Protein AF-A0A6J3CAN2-F1 (afdb_monomer)

Solvent-accessible surface area (backbone atoms only — not comparable to full-atom values): 9200 Å² total; per-residue (Å²): 131,94,82,47,63,50,66,47,90,75,82,82,64,70,86,85,55,86,49,63,28,90,74,76,44,74,50,53,70,67,59,44,21,50,67,68,64,57,82,86,80,93,73,52,90,89,41,40,93,74,70,46,60,52,54,53,50,34,62,76,69,54,46,72,33,76,52,76,46,48,71,41,82,89,69,26,85,64,36,77,60,48,54,50,60,72,65,49,64,57,49,57,84,61,70,89,50,70,49,79,60,108,51,56,37,35,40,38,50,26,70,54,81,77,71,82,64,73,40,56,68,87,52,73,87,38,66,57,48,48,51,48,52,53,44,48,74,72,46,52,79,82,72,85,125

Structure (mmCIF, N/CA/C/O backbone):
data_AF-A0A6J3CAN2-F1
#
_entry.id   AF-A0A6J3CAN2-F1
#
loop_
_atom_site.group_PDB
_atom_site.id
_atom_site.type_symbol
_atom_site.label_atom_id
_atom_site.label_alt_id
_atom_site.label_comp_id
_atom_site.label_asym_id
_atom_site.label_entity_id
_atom_site.label_seq_id
_atom_site.pdbx_PDB_ins_code
_atom_site.Cartn_x
_atom_site.Cartn_y
_atom_site.Cartn_z
_atom_site.occupancy
_atom_site.B_iso_or_equiv
_atom_site.auth_seq_id
_atom_site.auth_comp_id
_atom_site.auth_asym_id
_atom_site.auth_atom_id
_atom_site.pdbx_PDB_model_num
ATOM 1 N N . MET A 1 1 ? -1.347 16.694 -4.329 1.00 75.38 1 MET A N 1
ATOM 2 C CA . MET A 1 1 ? -2.074 15.708 -5.162 1.00 75.38 1 MET A CA 1
ATOM 3 C C . MET A 1 1 ? -1.225 14.446 -5.198 1.00 75.38 1 MET A C 1
ATOM 5 O O . MET A 1 1 ? -0.009 14.595 -5.221 1.00 75.38 1 MET A O 1
ATOM 9 N N . VAL A 1 2 ? -1.821 13.253 -5.108 1.00 89.69 2 VAL A N 1
ATOM 10 C CA . VAL A 1 2 ? -1.057 11.989 -5.102 1.00 89.69 2 VAL A CA 1
ATOM 11 C C . VAL A 1 2 ? -0.418 11.764 -6.468 1.00 89.69 2 VAL A C 1
ATOM 13 O O . VAL A 1 2 ? -1.033 12.066 -7.489 1.00 89.69 2 VAL A O 1
ATOM 16 N N . LYS A 1 3 ? 0.818 11.264 -6.471 1.00 94.44 3 LYS A N 1
ATOM 17 C CA . LYS A 1 3 ? 1.571 10.893 -7.668 1.00 94.44 3 LYS A CA 1
ATOM 18 C C . LYS A 1 3 ? 1.956 9.421 -7.572 1.00 94.44 3 LYS A C 1
ATOM 20 O O . LYS A 1 3 ? 2.333 8.970 -6.497 1.00 94.44 3 LYS A O 1
ATOM 25 N N . ALA A 1 4 ? 1.875 8.720 -8.694 1.00 96.88 4 ALA A N 1
ATOM 26 C CA . ALA A 1 4 ? 2.382 7.368 -8.870 1.00 96.88 4 ALA A CA 1
ATOM 27 C C . ALA A 1 4 ? 3.087 7.290 -10.230 1.00 96.88 4 ALA A C 1
ATOM 29 O O . ALA A 1 4 ? 2.708 7.997 -11.171 1.00 96.88 4 ALA A O 1
ATOM 30 N N . TRP A 1 5 ? 4.128 6.471 -10.329 1.00 97.81 5 TRP A N 1
ATOM 31 C CA . TRP A 1 5 ? 4.954 6.340 -11.527 1.00 97.81 5 TRP A CA 1
ATOM 32 C C . TRP A 1 5 ? 5.539 4.934 -11.635 1.00 97.81 5 TRP A C 1
ATOM 34 O O . TRP A 1 5 ? 5.577 4.188 -10.657 1.00 97.81 5 TRP A O 1
ATOM 44 N N . TYR A 1 6 ? 5.976 4.573 -12.837 1.00 97.50 6 TYR A N 1
ATOM 45 C CA . TYR A 1 6 ? 6.751 3.361 -13.063 1.00 97.50 6 TYR A CA 1
ATOM 46 C C . TYR A 1 6 ? 8.205 3.578 -12.648 1.00 97.50 6 TYR A C 1
ATOM 48 O O . TYR A 1 6 ? 8.793 4.619 -12.959 1.00 97.50 6 TYR A O 1
ATOM 56 N N . MET A 1 7 ? 8.766 2.580 -11.964 1.00 97.31 7 MET A N 1
ATOM 57 C CA . MET A 1 7 ? 10.145 2.616 -11.489 1.00 97.31 7 MET A CA 1
ATOM 58 C C . MET A 1 7 ? 11.135 2.204 -12.588 1.00 97.31 7 MET A C 1
ATOM 60 O O . MET A 1 7 ? 10.767 1.488 -13.531 1.00 97.31 7 MET A O 1
ATOM 64 N N . ASP A 1 8 ? 12.365 2.705 -12.494 1.00 96.44 8 ASP A N 1
ATOM 65 C CA . ASP A 1 8 ? 13.514 2.178 -13.234 1.00 96.44 8 ASP A CA 1
ATOM 66 C C . ASP A 1 8 ? 13.908 0.766 -12.753 1.00 96.44 8 ASP A C 1
ATOM 68 O O . ASP A 1 8 ? 13.339 0.233 -11.801 1.00 96.44 8 ASP A O 1
ATOM 72 N N . ASP A 1 9 ? 14.853 0.141 -13.458 1.00 94.44 9 ASP A N 1
ATOM 73 C CA . ASP A 1 9 ? 15.361 -1.195 -13.124 1.00 94.44 9 ASP A CA 1
ATOM 74 C C . ASP A 1 9 ? 16.626 -1.131 -12.231 1.00 94.44 9 ASP A C 1
ATOM 76 O O . ASP A 1 9 ? 17.356 -2.119 -12.116 1.00 94.44 9 ASP A O 1
ATOM 80 N N . ASP A 1 10 ? 16.939 0.025 -11.623 1.00 93.44 10 ASP A N 1
ATOM 81 C CA . ASP A 1 10 ? 18.122 0.180 -10.770 1.00 93.44 10 ASP A CA 1
ATOM 82 C C . ASP A 1 10 ? 17.874 -0.398 -9.373 1.00 93.44 10 ASP A C 1
ATOM 84 O O . ASP A 1 10 ? 17.194 0.185 -8.531 1.00 93.44 10 ASP A O 1
ATOM 88 N N . SER A 1 11 ? 18.486 -1.550 -9.110 1.00 88.31 11 SER A N 1
ATOM 89 C CA . SER A 1 11 ? 18.446 -2.212 -7.807 1.00 88.31 11 SER A CA 1
ATOM 90 C C . SER A 1 11 ? 19.678 -1.945 -6.933 1.00 88.31 11 SER A C 1
ATOM 92 O O . SER A 1 11 ? 19.807 -2.559 -5.873 1.00 88.31 11 SER A O 1
ATOM 94 N N . ALA A 1 12 ? 20.639 -1.141 -7.396 1.00 92.31 12 ALA A N 1
ATOM 95 C CA . ALA A 1 12 ? 21.913 -0.911 -6.714 1.00 92.31 12 ALA A CA 1
ATOM 96 C C . ALA A 1 12 ? 21.932 0.391 -5.903 1.00 92.31 12 ALA A C 1
ATOM 98 O O . ALA A 1 12 ? 22.679 0.489 -4.925 1.00 92.31 12 ALA A O 1
ATOM 99 N N . SER A 1 13 ? 21.147 1.390 -6.307 1.00 93.31 13 SER A N 1
ATOM 100 C CA . SER A 1 13 ? 21.017 2.645 -5.568 1.00 93.31 13 SER A CA 1
ATOM 101 C C . SER A 1 13 ? 20.106 2.521 -4.338 1.00 93.31 13 SER A C 1
ATOM 103 O O . SER A 1 13 ? 19.522 1.473 -4.056 1.00 93.31 13 SER A O 1
ATOM 105 N N . ASP A 1 14 ? 20.060 3.583 -3.526 1.00 93.62 14 ASP A N 1
ATOM 106 C CA . ASP A 1 14 ? 19.217 3.611 -2.331 1.00 93.62 14 ASP A CA 1
ATOM 107 C C . ASP A 1 14 ? 17.739 3.537 -2.731 1.00 93.62 14 ASP A C 1
ATOM 109 O O . ASP A 1 14 ? 17.190 4.507 -3.242 1.00 93.62 14 ASP A O 1
ATOM 113 N N . GLN A 1 15 ? 17.095 2.416 -2.402 1.00 92.56 15 GLN A N 1
ATOM 114 C CA . GLN A 1 15 ? 15.671 2.130 -2.627 1.00 92.56 15 GLN A CA 1
ATOM 115 C C . GLN A 1 15 ? 14.685 3.208 -2.133 1.00 92.56 15 GLN A C 1
ATOM 117 O O . GLN A 1 15 ? 13.491 3.132 -2.413 1.00 92.56 15 GLN A O 1
ATOM 122 N N . ARG A 1 16 ? 15.139 4.169 -1.315 1.00 91.62 16 ARG A N 1
ATOM 123 C CA . ARG A 1 16 ? 14.332 5.303 -0.835 1.00 91.62 16 ARG A CA 1
ATOM 124 C C . ARG A 1 16 ? 14.280 6.475 -1.815 1.00 91.62 16 ARG A C 1
ATOM 126 O O . ARG A 1 16 ? 13.534 7.422 -1.564 1.00 91.62 16 ARG A O 1
ATOM 133 N N . LEU A 1 17 ? 15.094 6.457 -2.867 1.00 95.12 17 LEU A N 1
ATOM 134 C CA . LEU A 1 17 ? 15.080 7.466 -3.921 1.00 95.12 17 LEU A CA 1
ATOM 135 C C . LEU A 1 17 ? 13.808 7.339 -4.772 1.00 95.12 17 LEU A C 1
ATOM 137 O O . LEU A 1 17 ? 13.030 6.401 -4.636 1.00 95.12 17 LEU A O 1
ATOM 141 N N . GLU A 1 18 ? 13.558 8.313 -5.645 1.00 95.56 18 GLU A N 1
ATOM 142 C CA . GLU A 1 18 ? 12.325 8.321 -6.444 1.00 95.56 18 GLU A CA 1
ATOM 143 C C . GLU A 1 18 ? 12.292 7.213 -7.511 1.00 95.56 18 GLU A C 1
ATOM 145 O O . GLU A 1 18 ? 11.206 6.773 -7.878 1.00 95.56 18 GLU A O 1
ATOM 150 N N . HIS A 1 19 ? 13.451 6.754 -8.004 1.00 97.06 19 HIS A N 1
ATOM 151 C CA . HIS A 1 19 ? 13.569 5.706 -9.033 1.00 97.06 19 HIS A CA 1
ATOM 152 C C . HIS A 1 19 ? 12.708 5.959 -10.280 1.00 97.06 19 HIS A C 1
ATOM 154 O O . HIS A 1 19 ? 12.004 5.079 -10.771 1.00 97.06 19 HIS A O 1
ATOM 160 N N . HIS A 1 20 ? 12.695 7.191 -10.791 1.00 97.12 20 HIS A N 1
ATOM 161 C CA . HIS A 1 20 ? 11.977 7.501 -12.024 1.00 97.12 20 HIS A CA 1
ATOM 162 C C . HIS A 1 20 ? 12.653 6.857 -13.242 1.00 97.12 20 HIS A C 1
ATOM 164 O O . HIS A 1 20 ? 13.845 7.048 -13.477 1.00 97.12 20 HIS A O 1
ATOM 170 N N . ARG A 1 21 ? 11.852 6.233 -14.116 1.00 97.06 21 ARG A N 1
ATOM 171 C CA . ARG A 1 21 ? 12.275 5.962 -15.500 1.00 97.06 21 ARG A CA 1
ATOM 172 C C . ARG A 1 21 ? 12.737 7.241 -16.198 1.00 97.06 21 ARG A C 1
ATOM 174 O O . ARG A 1 21 ? 12.320 8.348 -15.853 1.00 97.06 21 ARG A O 1
ATOM 181 N N . ASN A 1 22 ? 13.556 7.077 -17.233 1.00 94.81 22 ASN A N 1
ATOM 182 C CA . ASN A 1 22 ? 13.986 8.175 -18.089 1.00 94.81 22 ASN A CA 1
ATOM 183 C C . ASN A 1 22 ? 13.545 7.923 -19.545 1.00 94.81 22 ASN A C 1
ATOM 185 O O . ASN A 1 22 ? 14.144 7.071 -20.208 1.00 94.81 22 ASN A O 1
ATOM 189 N N . PRO A 1 23 ? 12.521 8.636 -20.059 1.00 96.38 23 PRO A N 1
ATOM 190 C CA . PRO A 1 23 ? 11.786 9.740 -19.421 1.00 96.38 23 PRO A CA 1
ATOM 191 C C . PRO A 1 23 ? 10.815 9.283 -18.307 1.00 96.38 23 PRO A C 1
ATOM 193 O O . PRO A 1 23 ? 10.412 8.118 -18.306 1.00 96.38 23 PRO A O 1
ATOM 196 N N . PRO A 1 24 ? 10.396 10.184 -17.388 1.00 97.62 24 PRO A N 1
ATOM 197 C CA . PRO A 1 24 ? 9.439 9.844 -16.335 1.00 97.62 24 PRO A CA 1
ATOM 198 C C . PRO A 1 24 ? 8.102 9.349 -16.888 1.00 97.62 24 PRO A C 1
ATOM 200 O O . PRO A 1 24 ? 7.493 9.992 -17.745 1.00 97.62 24 PRO A O 1
ATOM 203 N N . GLU A 1 25 ? 7.611 8.241 -16.338 1.00 98.00 25 GLU A N 1
ATOM 204 C CA . GLU A 1 25 ? 6.366 7.598 -16.760 1.00 98.00 25 GLU A CA 1
ATOM 205 C C . GLU A 1 25 ? 5.368 7.559 -15.594 1.00 98.00 25 GLU A C 1
ATOM 207 O O . GLU A 1 25 ? 5.462 6.722 -14.696 1.00 98.00 25 GLU A O 1
ATOM 212 N N . TYR A 1 26 ? 4.416 8.495 -15.586 1.00 97.88 26 TYR A N 1
ATOM 213 C CA . TYR A 1 26 ? 3.393 8.606 -14.541 1.00 97.88 26 TYR A CA 1
ATOM 214 C C . TYR A 1 26 ? 2.168 7.736 -14.836 1.00 97.88 26 TYR A C 1
ATOM 216 O O . TYR A 1 26 ? 1.788 7.549 -15.991 1.00 97.88 26 TYR A O 1
ATOM 224 N N . ILE A 1 27 ? 1.490 7.292 -13.777 1.00 97.12 27 ILE A N 1
ATOM 225 C CA . ILE A 1 27 ? 0.189 6.621 -13.856 1.00 97.12 27 ILE A CA 1
ATOM 226 C C . ILE A 1 27 ? -0.851 7.396 -13.040 1.00 97.12 27 ILE A C 1
ATOM 228 O O . ILE A 1 27 ? -0.583 7.847 -11.924 1.00 97.12 27 ILE A O 1
ATOM 232 N N . SER A 1 28 ? -2.046 7.589 -13.607 1.00 96.00 28 SER A N 1
ATOM 233 C CA . SER A 1 28 ? -3.154 8.214 -12.879 1.00 96.00 28 SER A CA 1
ATOM 234 C C . SER A 1 28 ? -3.720 7.248 -11.836 1.00 96.00 28 SER A C 1
ATOM 236 O O . SER A 1 28 ? -3.623 6.032 -11.980 1.00 96.00 28 SER A O 1
ATOM 238 N N . ILE A 1 29 ? -4.363 7.778 -10.795 1.00 95.12 29 ILE A N 1
ATOM 239 C CA . ILE A 1 29 ? -5.035 6.948 -9.781 1.00 95.12 29 ILE A CA 1
ATOM 240 C C . ILE A 1 29 ? -6.135 6.076 -10.405 1.00 95.12 29 ILE A C 1
ATOM 242 O O . ILE A 1 29 ? -6.315 4.931 -10.003 1.00 95.12 29 ILE A O 1
ATOM 246 N N . GLU A 1 30 ? -6.828 6.589 -11.423 1.00 94.06 30 GLU A N 1
ATOM 247 C CA . GLU A 1 30 ? -7.846 5.839 -12.161 1.00 94.06 30 GLU A CA 1
ATOM 248 C C . GLU A 1 30 ? -7.243 4.649 -12.924 1.00 94.06 30 GLU A C 1
ATOM 250 O O . GLU A 1 30 ? -7.748 3.530 -12.834 1.00 94.06 30 GLU A O 1
ATOM 255 N N . GLU A 1 31 ? -6.141 4.862 -13.647 1.00 94.81 31 GLU A N 1
ATOM 256 C CA . GLU A 1 31 ? -5.464 3.786 -14.377 1.00 94.81 31 GLU A CA 1
ATOM 257 C C . GLU A 1 31 ? -4.79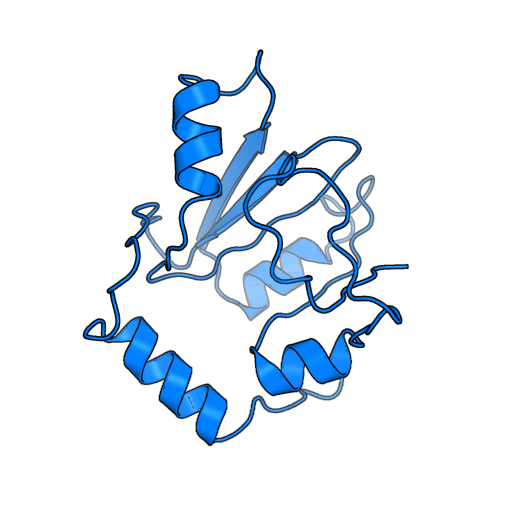4 2.786 -13.431 1.00 94.81 31 GLU A C 1
ATOM 259 O O . GLU A 1 31 ? -4.808 1.583 -13.699 1.00 94.81 31 GLU A O 1
ATOM 264 N N . LEU A 1 32 ? -4.266 3.256 -12.296 1.00 95.31 32 LEU A N 1
ATOM 265 C CA . LEU A 1 32 ? -3.755 2.389 -11.239 1.00 95.31 32 LEU A CA 1
ATOM 266 C C . LEU A 1 32 ? -4.865 1.462 -10.731 1.00 95.31 32 LEU A C 1
ATOM 268 O O . LEU A 1 32 ? -4.679 0.249 -10.744 1.00 95.31 32 LEU A O 1
ATOM 272 N N . TYR A 1 33 ? -6.04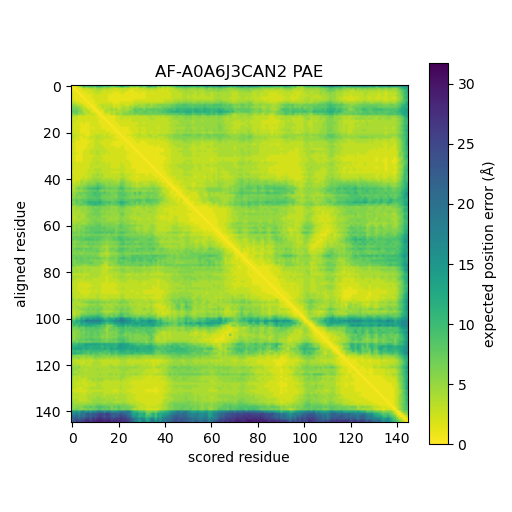0 2.001 -10.392 1.00 95.00 33 TYR A N 1
ATOM 273 C CA . TYR A 1 33 ? -7.192 1.204 -9.968 1.00 95.00 33 TYR A CA 1
ATOM 274 C C . TYR A 1 33 ? -7.599 0.165 -11.020 1.00 95.00 33 TYR A C 1
ATOM 276 O O . TYR A 1 33 ? -7.719 -1.018 -10.705 1.00 95.00 33 TYR A O 1
ATOM 284 N N . LYS A 1 34 ? -7.745 0.565 -12.289 1.00 94.56 34 LYS A N 1
ATOM 285 C CA . LYS A 1 34 ? -8.113 -0.363 -13.374 1.00 94.56 34 LYS A CA 1
ATOM 286 C C . LYS A 1 34 ? -7.113 -1.507 -13.536 1.00 94.56 34 LYS A C 1
ATOM 288 O O . LYS A 1 34 ? -7.514 -2.619 -13.875 1.00 94.56 34 LYS A O 1
ATOM 293 N N . LYS A 1 35 ? -5.820 -1.248 -13.318 1.00 94.50 35 LYS A N 1
ATOM 294 C CA . LYS A 1 35 ? -4.762 -2.257 -13.458 1.00 94.50 35 LYS A CA 1
ATOM 295 C C . LYS A 1 3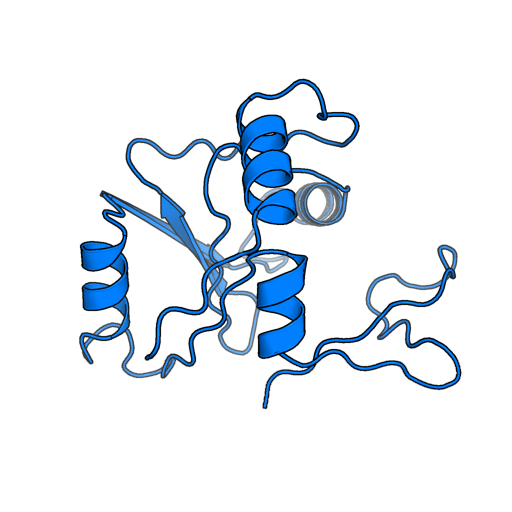5 ? -4.602 -3.130 -12.220 1.00 94.50 35 LYS A C 1
ATOM 297 O O . LYS A 1 35 ? -4.309 -4.313 -12.374 1.00 94.50 35 LYS A O 1
ATOM 302 N N . THR A 1 36 ? -4.742 -2.578 -11.017 1.00 94.94 36 THR A N 1
ATOM 303 C CA . THR A 1 36 ? -4.303 -3.253 -9.784 1.00 94.94 36 THR A CA 1
ATOM 304 C C . THR A 1 36 ? -5.389 -3.431 -8.735 1.00 94.94 36 THR A C 1
ATOM 306 O O . THR A 1 36 ? -5.186 -4.232 -7.829 1.00 94.94 36 THR A O 1
ATOM 309 N N . GLY A 1 37 ? -6.510 -2.718 -8.831 1.00 93.81 37 GLY A N 1
ATOM 310 C CA . GLY A 1 37 ? -7.551 -2.679 -7.804 1.00 93.81 37 GLY A CA 1
ATOM 311 C C . GLY A 1 37 ? -7.204 -1.801 -6.600 1.00 93.81 37 GLY A C 1
ATOM 312 O O . GLY A 1 37 ? -7.961 -1.785 -5.636 1.00 93.81 37 GLY A O 1
ATOM 313 N N . VAL A 1 38 ? -6.080 -1.072 -6.633 1.00 93.56 38 VAL A N 1
ATOM 314 C CA . VAL A 1 38 ? -5.691 -0.149 -5.556 1.00 93.56 38 VAL A CA 1
ATOM 315 C C . VAL A 1 38 ? -6.619 1.060 -5.547 1.00 93.56 38 VAL A C 1
ATOM 317 O O . VAL A 1 38 ? -6.729 1.783 -6.536 1.00 93.56 38 VAL A O 1
ATOM 320 N N . GLU A 1 39 ? -7.257 1.295 -4.405 1.00 90.81 39 GLU A N 1
ATOM 321 C CA . GLU A 1 39 ? -8.143 2.433 -4.180 1.00 90.81 39 GLU A CA 1
ATOM 322 C C . GLU A 1 39 ? -7.437 3.546 -3.400 1.00 90.81 39 GLU A C 1
ATOM 324 O O . GLU A 1 39 ? -6.593 3.299 -2.539 1.00 90.81 39 GLU A O 1
ATOM 329 N N . TYR A 1 40 ? -7.810 4.792 -3.689 1.00 90.56 40 TYR A N 1
ATOM 330 C CA . TYR A 1 40 ? -7.313 5.971 -2.989 1.00 90.56 40 TYR A CA 1
ATOM 331 C C . TYR A 1 40 ? -8.477 6.791 -2.445 1.00 90.56 40 TYR A C 1
ATOM 333 O O . TYR A 1 40 ? -9.403 7.143 -3.175 1.00 90.56 40 TYR A O 1
ATOM 341 N N . PHE A 1 41 ? -8.369 7.169 -1.174 1.00 87.12 41 PHE A N 1
ATOM 342 C CA . PHE A 1 41 ? -9.318 8.042 -0.503 1.00 87.12 41 PHE A CA 1
ATOM 343 C C . PHE A 1 41 ? -8.585 9.250 0.062 1.00 87.12 41 PHE A C 1
ATOM 345 O O . PHE A 1 41 ? -7.573 9.123 0.756 1.00 87.12 41 PHE A O 1
ATOM 352 N N . LYS A 1 42 ? -9.112 10.444 -0.209 1.00 86.50 42 LYS A N 1
ATOM 353 C CA . LYS A 1 42 ? -8.629 11.662 0.432 1.00 86.50 42 LYS A CA 1
ATOM 354 C C . LYS A 1 42 ? -9.341 11.826 1.771 1.00 86.50 42 LYS A C 1
ATOM 356 O O . LYS A 1 42 ? -10.527 12.134 1.800 1.00 86.50 42 LYS A O 1
ATOM 361 N N . LEU A 1 43 ? -8.600 11.651 2.860 1.00 85.25 43 LEU A N 1
ATOM 362 C CA . LEU A 1 43 ? -9.070 11.917 4.219 1.00 85.25 43 LEU A CA 1
ATOM 363 C C . LEU A 1 43 ? -8.494 13.235 4.735 1.00 85.25 43 LEU A C 1
ATOM 365 O O . LEU A 1 43 ? -7.375 13.616 4.379 1.00 85.25 43 LEU A O 1
ATOM 369 N N . ASN A 1 44 ? -9.251 13.923 5.587 1.00 85.44 44 ASN A N 1
ATOM 370 C CA . ASN A 1 44 ? -8.734 15.047 6.354 1.00 85.44 44 ASN A CA 1
ATOM 371 C C . ASN A 1 44 ? -8.098 14.515 7.642 1.00 85.44 44 ASN A C 1
ATOM 373 O O . ASN A 1 44 ? -8.789 14.012 8.518 1.00 85.44 44 ASN A O 1
ATOM 377 N N . VAL A 1 45 ? -6.778 14.628 7.763 1.00 81.94 45 VAL A N 1
ATOM 378 C CA . VAL A 1 45 ? -6.016 14.072 8.892 1.00 81.94 45 VAL A CA 1
ATOM 379 C C . VAL A 1 45 ? -6.390 14.672 10.250 1.00 81.94 45 VAL A C 1
ATOM 381 O O . VAL A 1 45 ? -6.193 14.003 11.262 1.00 81.94 45 VAL A O 1
ATOM 384 N N . ASP A 1 46 ? -6.971 15.871 10.267 1.00 83.81 46 ASP A N 1
ATOM 385 C CA . ASP A 1 46 ? -7.384 16.556 11.493 1.00 83.81 46 ASP A CA 1
ATOM 386 C C . ASP A 1 46 ? -8.800 16.161 11.929 1.00 83.81 46 ASP A C 1
ATOM 388 O O . ASP A 1 46 ? -9.126 16.227 13.113 1.00 83.81 46 ASP A O 1
ATOM 392 N N . THR A 1 47 ? -9.648 15.737 10.984 1.00 88.00 47 THR A N 1
ATOM 393 C CA . THR A 1 47 ? -11.079 15.501 11.236 1.00 88.00 47 THR A CA 1
ATOM 394 C C . THR A 1 47 ? -11.555 14.091 10.932 1.00 88.00 47 THR A C 1
ATOM 396 O O . THR A 1 47 ? -12.675 13.777 11.301 1.00 88.00 47 THR A O 1
ATOM 399 N N . TYR A 1 48 ? -10.748 13.206 10.338 1.00 85.31 48 TYR A N 1
ATOM 400 C CA . TYR A 1 48 ? -11.211 11.877 9.896 1.00 85.31 48 TYR A CA 1
ATOM 401 C C . TYR A 1 48 ? -11.788 11.007 11.028 1.00 85.31 48 TYR A C 1
ATOM 403 O O . TYR A 1 48 ? -12.522 10.055 10.771 1.00 85.31 48 TYR A O 1
ATOM 411 N N . ALA A 1 49 ? -11.427 11.307 12.280 1.00 82.25 49 ALA A N 1
ATOM 412 C CA . ALA A 1 49 ? -11.956 10.639 13.465 1.00 82.25 49 ALA A CA 1
ATOM 413 C C . ALA A 1 49 ? -13.381 11.095 13.834 1.00 82.25 49 ALA A C 1
ATOM 415 O O . ALA A 1 49 ? -14.076 10.386 14.556 1.00 82.25 49 ALA A O 1
ATOM 416 N N . THR A 1 50 ? -13.815 12.268 13.371 1.00 88.00 50 THR A N 1
ATOM 417 C CA . THR A 1 50 ? -15.080 12.910 13.766 1.00 88.00 50 THR A CA 1
ATOM 418 C C . THR A 1 50 ? -15.970 13.303 12.588 1.00 88.00 50 THR A C 1
ATOM 420 O O . THR A 1 50 ? -17.174 13.443 12.771 1.00 88.00 50 THR A O 1
ATOM 423 N N . ASP A 1 51 ? -15.424 13.442 11.379 1.00 88.62 51 ASP A N 1
ATOM 424 C CA . ASP A 1 51 ? -16.165 13.833 10.173 1.00 88.62 51 ASP A CA 1
ATOM 425 C C . ASP A 1 51 ? -16.998 12.698 9.557 1.00 88.62 51 ASP A C 1
ATOM 427 O O . ASP A 1 51 ? -17.763 12.926 8.622 1.00 88.62 51 ASP A O 1
ATOM 431 N N . GLY A 1 52 ? -16.870 11.479 10.088 1.00 88.62 52 GLY A N 1
ATOM 432 C CA . GLY A 1 52 ? -17.654 10.314 9.685 1.00 88.62 52 GLY A CA 1
ATOM 433 C C . GLY A 1 52 ? -17.228 9.676 8.360 1.00 88.62 52 GLY A C 1
ATOM 434 O O . GLY A 1 52 ? -17.739 8.608 8.028 1.00 88.62 52 GLY A O 1
ATOM 435 N N . VAL A 1 53 ? -16.269 10.248 7.621 1.00 87.38 53 VAL A N 1
ATOM 436 C CA . VAL A 1 53 ? -15.852 9.727 6.307 1.00 87.38 53 VAL A CA 1
ATOM 437 C C . VAL A 1 53 ? -15.187 8.361 6.452 1.00 87.38 53 VAL A C 1
ATOM 439 O O . VAL A 1 53 ? -15.551 7.411 5.756 1.00 87.38 53 VAL A O 1
ATOM 442 N N . LEU A 1 54 ? -14.238 8.238 7.387 1.00 87.19 54 LEU A N 1
ATOM 443 C CA . LEU A 1 54 ? -13.580 6.959 7.653 1.00 87.19 54 LEU A CA 1
ATOM 444 C C . LEU A 1 54 ? -14.571 5.933 8.219 1.00 87.19 54 LEU A C 1
ATOM 446 O O . LEU A 1 54 ? -14.526 4.767 7.837 1.00 87.19 54 LEU A O 1
ATOM 450 N N . GLN A 1 55 ? -15.481 6.364 9.095 1.00 88.88 55 GLN A N 1
ATOM 451 C CA . GLN A 1 55 ? -16.477 5.481 9.701 1.00 88.88 55 GLN A CA 1
ATOM 452 C C . GLN A 1 55 ? -17.421 4.885 8.647 1.00 88.88 55 GLN A C 1
ATOM 454 O O . GLN A 1 55 ? -17.598 3.670 8.608 1.00 88.88 55 GLN A O 1
ATOM 459 N N . ALA A 1 56 ? -17.936 5.706 7.730 1.00 90.31 56 ALA A N 1
ATOM 460 C CA . ALA A 1 56 ? -18.775 5.237 6.630 1.00 90.31 56 ALA A CA 1
ATOM 461 C C . ALA A 1 56 ? -18.031 4.256 5.705 1.00 90.31 56 ALA A C 1
ATOM 463 O O . ALA A 1 56 ? -18.613 3.276 5.236 1.00 90.31 56 ALA A O 1
ATOM 464 N N . LEU A 1 57 ? -16.732 4.480 5.459 1.00 87.81 57 LEU A N 1
ATOM 465 C CA . LEU A 1 57 ? -15.900 3.546 4.695 1.00 87.81 57 LEU A CA 1
ATOM 466 C C . LEU A 1 57 ? -15.751 2.202 5.421 1.00 87.81 57 LEU A C 1
ATOM 468 O O . LEU A 1 57 ? -15.927 1.157 4.792 1.00 87.81 57 LEU A O 1
ATOM 472 N N . LYS A 1 58 ? -15.474 2.226 6.732 1.00 88.25 58 LYS A N 1
ATOM 473 C CA . LYS A 1 58 ? -15.371 1.019 7.568 1.00 88.25 58 LYS A CA 1
ATOM 474 C C . LYS A 1 58 ? -16.666 0.215 7.549 1.00 88.25 58 LYS A C 1
ATOM 476 O O . LYS A 1 58 ? -16.620 -0.992 7.337 1.00 88.25 58 LYS A O 1
ATOM 481 N N . GLU A 1 59 ? -17.809 0.879 7.698 1.00 91.25 59 GLU A N 1
ATOM 482 C CA . GLU A 1 59 ? -19.132 0.245 7.668 1.00 91.25 59 GLU A CA 1
ATOM 483 C C . GLU A 1 59 ? -19.449 -0.361 6.301 1.00 91.25 59 GLU A C 1
ATOM 485 O O . GLU A 1 59 ? -19.833 -1.526 6.216 1.00 91.25 59 GLU A O 1
ATOM 490 N N . LYS A 1 60 ? -19.212 0.386 5.215 1.00 90.38 60 LYS A N 1
ATOM 491 C CA . LYS A 1 60 ? -19.418 -0.098 3.841 1.00 90.38 60 LYS A CA 1
ATOM 492 C C . LYS A 1 60 ? -18.575 -1.338 3.528 1.00 90.38 60 LYS A C 1
ATOM 494 O O . LYS A 1 60 ? -19.009 -2.190 2.756 1.00 90.38 60 LYS A O 1
ATOM 499 N N . ARG A 1 61 ? -17.364 -1.415 4.083 1.00 86.81 61 ARG A N 1
ATOM 500 C CA . ARG A 1 61 ? -16.404 -2.507 3.857 1.00 86.81 61 ARG A CA 1
ATOM 501 C C . ARG A 1 61 ? -16.503 -3.631 4.889 1.00 86.81 61 ARG A C 1
ATOM 503 O O . ARG A 1 61 ? -15.897 -4.678 4.691 1.00 86.81 61 ARG A O 1
ATOM 510 N N . GLY A 1 62 ? -17.267 -3.434 5.963 1.00 89.25 62 GLY A N 1
ATOM 511 C CA . GLY A 1 62 ? -17.417 -4.410 7.039 1.00 89.25 62 GLY A CA 1
ATOM 512 C C . GLY A 1 62 ? -16.146 -4.621 7.864 1.00 89.25 62 GLY A C 1
ATOM 513 O O . GLY A 1 62 ? -15.937 -5.723 8.366 1.00 89.25 62 GLY A O 1
ATOM 514 N N . TYR A 1 63 ? -15.283 -3.607 8.001 1.00 87.56 63 TYR A N 1
ATOM 515 C CA . TYR A 1 63 ? -14.095 -3.728 8.850 1.00 87.56 63 TYR A CA 1
ATOM 516 C C . TYR A 1 63 ? -14.506 -3.798 10.322 1.00 87.56 63 TYR A C 1
ATOM 518 O O . TYR A 1 63 ? -15.097 -2.861 10.860 1.00 87.56 63 TYR A O 1
ATOM 526 N N . THR A 1 64 ? -14.168 -4.903 10.979 1.00 87.62 64 THR A N 1
ATOM 527 C CA . THR A 1 64 ? -14.496 -5.157 12.390 1.00 87.62 64 THR A CA 1
ATOM 528 C C . THR A 1 64 ? -13.297 -4.996 13.314 1.00 87.62 64 THR A C 1
ATOM 530 O O . THR A 1 64 ? -13.463 -5.020 14.530 1.00 87.62 64 THR A O 1
ATOM 533 N N . TYR A 1 65 ? -12.099 -4.838 12.753 1.00 86.12 65 TYR A N 1
ATOM 534 C CA . TYR A 1 65 ? -10.869 -4.626 13.501 1.00 86.12 65 TYR A CA 1
ATOM 535 C C . TYR A 1 65 ? -10.096 -3.440 12.928 1.00 86.12 65 TYR A C 1
ATOM 537 O O . TYR A 1 65 ? -10.031 -3.255 11.709 1.00 86.12 65 TYR A O 1
ATOM 545 N N . GLU A 1 66 ? -9.487 -2.653 13.812 1.00 86.50 66 GLU A N 1
ATOM 546 C CA . GLU A 1 66 ? -8.534 -1.614 13.448 1.00 86.50 66 GLU A CA 1
ATOM 547 C C . GLU A 1 66 ? -7.376 -1.565 14.442 1.00 86.50 66 GLU A C 1
ATOM 549 O O . GLU A 1 66 ? -7.565 -1.759 15.644 1.00 86.50 66 GLU A O 1
ATOM 554 N N . ASP A 1 67 ? -6.190 -1.236 13.948 1.00 84.06 67 ASP A N 1
ATOM 555 C CA . ASP A 1 67 ? -5.091 -0.800 14.797 1.00 84.06 67 ASP A CA 1
ATOM 556 C C . ASP A 1 67 ? -4.296 0.342 14.161 1.00 84.06 67 ASP A C 1
ATOM 558 O O . ASP A 1 67 ? -4.586 0.806 13.054 1.00 84.06 67 ASP A O 1
ATOM 562 N N . GLU A 1 68 ? -3.315 0.844 14.903 1.00 84.12 68 GLU A N 1
ATOM 563 C CA . GLU A 1 68 ? -2.419 1.899 14.456 1.00 84.12 68 GLU A CA 1
ATOM 564 C C . GLU A 1 68 ? -0.976 1.538 14.795 1.00 84.12 68 GLU A C 1
ATOM 566 O O . GLU A 1 68 ? -0.665 1.148 15.921 1.00 84.12 68 GLU A O 1
ATOM 571 N N . ILE A 1 69 ? -0.085 1.729 13.825 1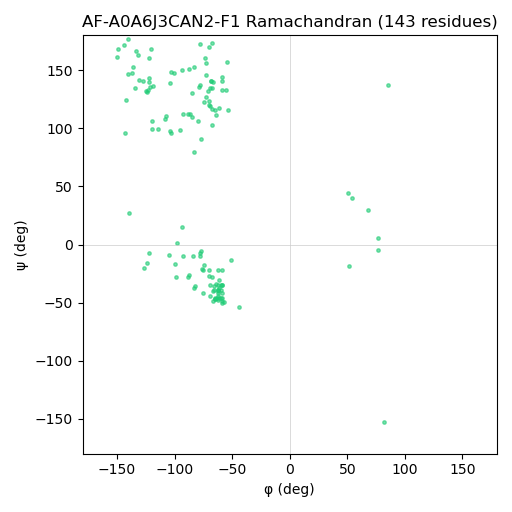.00 84.25 69 ILE A N 1
ATOM 572 C CA . ILE A 1 69 ? 1.359 1.663 14.025 1.00 84.25 69 ILE A CA 1
ATOM 573 C C . ILE A 1 69 ? 2.006 2.981 13.599 1.00 84.25 69 ILE A C 1
ATOM 575 O O . ILE A 1 69 ? 1.609 3.606 12.612 1.00 84.25 69 ILE A O 1
ATOM 579 N N . VAL A 1 70 ? 3.036 3.393 14.332 1.00 86.31 70 VAL A N 1
ATOM 580 C CA . VAL A 1 70 ? 3.902 4.514 13.958 1.00 86.31 70 VAL A CA 1
ATOM 581 C C . VAL A 1 70 ? 5.242 3.937 13.522 1.00 86.31 70 VAL A C 1
ATOM 583 O O . VAL A 1 70 ? 5.988 3.391 14.333 1.00 86.31 70 VAL A O 1
ATOM 586 N N . CYS A 1 71 ? 5.539 4.027 12.227 1.00 84.81 71 CYS A N 1
ATOM 587 C CA . CYS A 1 71 ? 6.780 3.524 11.650 1.00 84.81 71 CYS A CA 1
ATOM 588 C C . CYS A 1 71 ? 7.892 4.565 11.822 1.00 84.81 71 CYS A C 1
ATOM 590 O O . CYS A 1 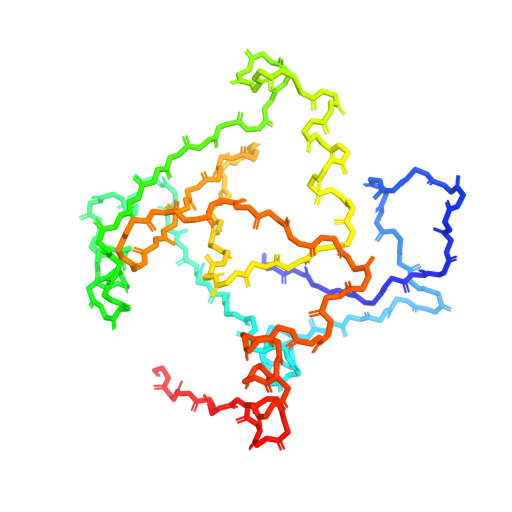71 ? 8.223 5.300 10.894 1.00 84.81 71 CYS A O 1
ATOM 592 N N . SER A 1 72 ? 8.463 4.620 13.024 1.00 86.38 72 SER A N 1
ATOM 593 C CA . SER A 1 72 ? 9.700 5.348 13.316 1.00 86.38 72 SER A CA 1
ATOM 594 C C . SER A 1 72 ? 10.663 4.466 14.102 1.00 86.38 72 SER A C 1
ATOM 596 O O . SER A 1 72 ? 10.258 3.457 14.685 1.00 86.38 72 SER A O 1
ATOM 598 N N . LYS A 1 73 ? 11.941 4.847 14.133 1.00 86.38 73 LYS A N 1
ATOM 599 C CA . LYS A 1 73 ? 12.973 4.092 14.853 1.00 86.38 73 LYS A CA 1
ATOM 600 C C . LYS A 1 73 ? 12.690 4.013 16.356 1.00 86.38 73 LYS A C 1
ATOM 602 O O . LYS A 1 73 ? 13.046 3.033 16.999 1.00 86.38 73 LYS A O 1
ATOM 607 N N . GLU A 1 74 ? 12.032 5.031 16.896 1.00 88.81 74 GLU A N 1
ATOM 608 C CA . GLU A 1 74 ? 11.679 5.169 18.307 1.00 88.81 74 GLU A CA 1
ATOM 609 C C . GLU A 1 74 ? 10.403 4.399 18.660 1.00 88.81 74 GLU A C 1
ATOM 611 O O . GLU A 1 74 ? 10.290 3.867 19.762 1.00 88.81 74 GLU A O 1
ATOM 616 N N . CYS A 1 75 ? 9.433 4.348 17.742 1.00 86.06 75 CYS A N 1
ATOM 617 C CA . CYS A 1 75 ? 8.103 3.805 18.018 1.00 86.06 75 CYS A CA 1
ATOM 618 C C . CYS A 1 75 ? 7.906 2.364 17.533 1.00 86.06 75 CYS A C 1
ATOM 620 O O . CYS A 1 75 ? 6.959 1.710 17.970 1.00 86.06 75 CYS A O 1
ATOM 622 N N . LEU A 1 76 ? 8.766 1.859 16.643 1.00 86.38 76 LEU A N 1
ATOM 623 C CA . LEU A 1 76 ? 8.620 0.540 16.036 1.00 86.38 76 LEU A CA 1
ATOM 624 C C . LEU A 1 76 ? 9.679 -0.444 16.578 1.00 86.38 76 LEU A C 1
ATOM 626 O O . LEU A 1 76 ? 10.851 -0.357 16.204 1.00 86.38 76 LEU A O 1
ATOM 630 N N . PRO A 1 77 ? 9.294 -1.427 17.418 1.00 90.00 77 PRO A N 1
ATOM 631 C CA . PRO A 1 77 ? 10.212 -2.463 17.890 1.00 90.00 77 PRO A CA 1
ATOM 632 C C . PRO A 1 77 ? 10.811 -3.256 16.726 1.00 90.00 77 PRO A C 1
ATOM 634 O O . PRO A 1 77 ? 10.095 -3.581 15.779 1.00 90.00 77 PRO A O 1
ATOM 637 N N . ASN A 1 78 ? 12.101 -3.594 16.804 1.00 91.56 78 ASN A N 1
ATOM 638 C CA . ASN A 1 78 ? 12.857 -4.243 15.723 1.00 91.56 78 ASN A CA 1
ATOM 639 C C . ASN A 1 78 ? 12.781 -3.469 14.394 1.00 91.56 78 ASN A C 1
ATOM 641 O O . ASN A 1 78 ? 12.650 -4.070 13.329 1.00 91.56 78 ASN A O 1
ATOM 645 N N . TYR A 1 79 ? 12.848 -2.132 14.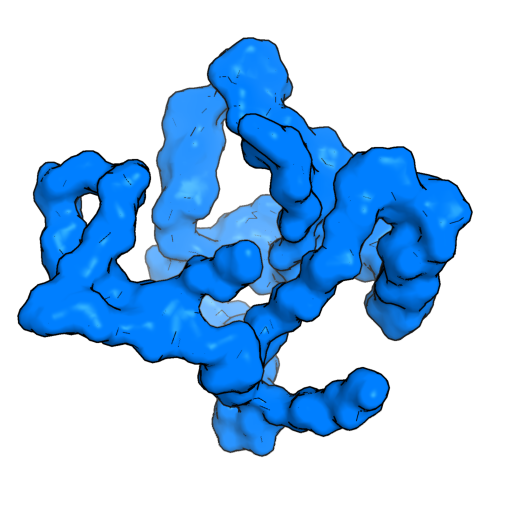462 1.00 89.50 79 TYR A N 1
ATOM 646 C CA . TYR A 1 79 ? 12.713 -1.229 13.315 1.00 89.50 79 TYR A CA 1
ATOM 647 C C . TYR A 1 79 ? 13.493 -1.700 12.080 1.00 89.50 79 TYR A C 1
ATOM 649 O O . TYR A 1 79 ? 12.899 -1.884 11.024 1.00 89.50 79 TYR A O 1
ATOM 657 N N . GLU A 1 80 ? 14.795 -1.968 12.213 1.00 91.19 80 GLU A N 1
ATOM 658 C CA . GLU A 1 80 ? 15.646 -2.338 11.070 1.00 91.19 80 GLU A CA 1
ATOM 659 C C . GLU A 1 80 ? 15.215 -3.651 10.396 1.00 91.19 80 GLU A C 1
ATOM 661 O O . GLU A 1 80 ? 15.299 -3.783 9.177 1.00 91.19 80 GLU A O 1
ATOM 666 N N . GLU A 1 81 ? 14.728 -4.624 11.167 1.00 91.44 81 GLU A N 1
ATOM 667 C CA . GLU A 1 81 ? 14.215 -5.888 10.626 1.00 91.44 81 GLU A CA 1
ATOM 668 C C . GLU A 1 81 ? 12.838 -5.694 9.987 1.00 91.44 81 GLU A C 1
ATOM 670 O O . GLU A 1 81 ? 12.587 -6.199 8.895 1.00 91.44 81 GLU A O 1
ATOM 675 N N . LYS A 1 82 ? 11.962 -4.907 10.622 1.00 90.12 82 LYS A N 1
ATOM 676 C CA . LYS A 1 82 ? 10.619 -4.629 10.102 1.00 90.12 82 LYS A CA 1
ATOM 677 C C . LYS A 1 82 ? 10.638 -3.811 8.819 1.00 90.12 82 LYS A C 1
ATOM 679 O O . LYS A 1 82 ? 9.865 -4.101 7.916 1.00 90.12 82 LYS A O 1
ATOM 684 N N . ILE A 1 83 ? 11.518 -2.817 8.707 1.00 90.19 83 ILE A N 1
ATOM 685 C CA . ILE A 1 83 ? 11.656 -2.037 7.471 1.00 90.19 83 ILE A CA 1
ATOM 686 C C . ILE A 1 83 ? 12.102 -2.940 6.317 1.00 90.19 83 ILE A C 1
ATOM 688 O O . ILE A 1 83 ? 11.562 -2.821 5.220 1.00 90.19 83 ILE A O 1
ATOM 692 N N . LYS A 1 84 ? 13.015 -3.889 6.570 1.00 91.12 84 LYS A N 1
ATOM 693 C CA . LYS A 1 84 ? 13.383 -4.904 5.574 1.00 91.12 84 LYS A CA 1
ATOM 694 C C . LYS A 1 84 ? 12.185 -5.774 5.201 1.00 91.12 84 LYS A C 1
ATOM 696 O O . LYS A 1 84 ? 11.909 -5.910 4.017 1.00 91.12 84 LYS A O 1
ATOM 701 N N . SER A 1 85 ? 11.435 -6.290 6.179 1.00 91.19 85 SER A N 1
ATOM 702 C CA . SER A 1 85 ? 10.262 -7.127 5.885 1.00 91.19 85 SER A CA 1
ATOM 703 C C . SER A 1 85 ? 9.155 -6.377 5.141 1.00 91.19 85 SER A C 1
ATOM 705 O O . SER A 1 85 ? 8.485 -6.967 4.309 1.00 91.19 85 SER A O 1
ATOM 707 N N . PHE A 1 86 ? 8.960 -5.082 5.416 1.00 90.44 86 PHE A N 1
ATOM 708 C CA . PHE A 1 86 ? 7.988 -4.260 4.689 1.00 90.44 86 PHE A CA 1
ATOM 709 C C . PHE A 1 86 ? 8.389 -4.026 3.231 1.00 90.44 86 PHE A C 1
ATOM 711 O O . PHE A 1 86 ? 7.515 -3.813 2.398 1.00 90.44 86 PHE A O 1
ATOM 718 N N . TYR A 1 87 ? 9.690 -4.036 2.931 1.00 92.06 87 TYR A N 1
ATOM 719 C CA . TYR A 1 87 ? 10.196 -3.807 1.582 1.00 92.06 87 TYR A CA 1
ATOM 720 C C . TYR A 1 87 ? 10.304 -5.084 0.741 1.00 92.06 87 TYR A C 1
ATOM 722 O O . TYR A 1 87 ? 10.201 -5.016 -0.481 1.00 92.06 87 TYR A O 1
ATOM 730 N N . THR A 1 88 ? 10.506 -6.244 1.371 1.00 94.06 88 THR A N 1
ATOM 731 C CA . THR A 1 88 ? 10.468 -7.537 0.677 1.00 94.06 88 THR A CA 1
ATOM 732 C C . THR A 1 88 ? 9.140 -7.689 -0.061 1.00 94.06 88 THR A C 1
ATOM 734 O O . THR A 1 88 ? 8.091 -7.437 0.521 1.00 94.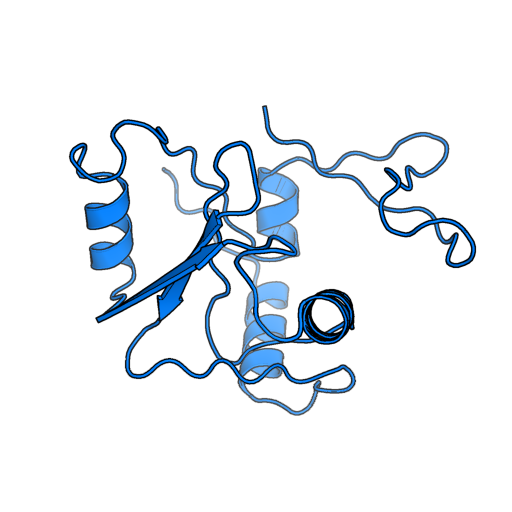06 88 THR A O 1
ATOM 737 N N . GLU A 1 89 ? 9.154 -8.100 -1.330 1.00 94.56 89 GLU A N 1
ATOM 738 C CA . GLU A 1 89 ? 7.922 -8.317 -2.095 1.00 94.56 89 GLU A CA 1
ATOM 739 C C . GLU A 1 89 ? 7.067 -9.412 -1.438 1.00 94.56 89 GLU A C 1
ATOM 741 O O . GLU A 1 89 ? 7.479 -10.571 -1.360 1.00 94.56 89 GLU A O 1
ATOM 746 N N . HIS A 1 90 ? 5.866 -9.047 -0.990 1.00 94.44 90 HIS A N 1
ATOM 747 C CA . HIS A 1 90 ? 4.950 -9.948 -0.298 1.00 94.44 90 HIS A CA 1
ATOM 748 C C . HIS A 1 90 ? 3.488 -9.666 -0.651 1.00 94.44 90 HIS A C 1
ATOM 750 O O . HIS A 1 90 ? 3.149 -8.675 -1.303 1.00 94.44 90 HIS A O 1
ATOM 756 N N . LEU A 1 91 ? 2.606 -10.556 -0.200 1.00 91.75 91 LEU A N 1
ATOM 757 C CA . LEU A 1 91 ? 1.161 -10.357 -0.222 1.00 91.75 91 LEU A CA 1
ATOM 758 C C . LEU A 1 91 ? 0.516 -10.736 1.113 1.00 91.75 91 LEU A C 1
ATOM 760 O O . LEU A 1 91 ? 1.119 -11.417 1.947 1.00 91.75 91 LEU A O 1
ATOM 764 N N . HIS A 1 92 ? -0.738 -10.323 1.279 1.00 89.19 92 HIS A N 1
ATOM 765 C CA . HIS A 1 92 ? -1.584 -10.661 2.418 1.00 89.19 92 HIS A CA 1
ATOM 766 C C . HIS A 1 92 ? -2.867 -11.362 1.961 1.00 89.19 92 HIS A C 1
ATOM 768 O O . HIS A 1 92 ? -3.268 -11.294 0.797 1.00 89.19 92 HIS A O 1
ATOM 774 N N . THR A 1 93 ? -3.507 -12.071 2.889 1.00 86.25 93 THR A N 1
ATOM 775 C CA . THR A 1 93 ? -4.844 -12.650 2.689 1.00 86.25 93 THR A CA 1
ATOM 776 C C . THR A 1 93 ? -5.951 -11.602 2.759 1.00 86.25 93 THR A C 1
ATOM 778 O O . THR A 1 93 ? -7.017 -11.812 2.187 1.00 86.25 93 THR A O 1
ATOM 781 N N . ASP A 1 94 ? -5.663 -10.476 3.407 1.00 82.00 94 ASP A N 1
ATOM 782 C CA . ASP A 1 94 ? -6.586 -9.393 3.723 1.00 82.00 94 ASP A CA 1
ATOM 783 C C . ASP A 1 94 ? -6.125 -8.074 3.087 1.00 82.00 94 ASP A C 1
ATOM 785 O O . ASP A 1 94 ? -5.003 -7.963 2.585 1.00 82.00 94 ASP A O 1
ATOM 789 N N . GLU A 1 95 ? -6.996 -7.065 3.088 1.00 81.50 95 GLU A N 1
ATOM 790 C CA . GLU A 1 95 ? -6.674 -5.748 2.534 1.00 81.50 95 GLU A CA 1
ATOM 791 C C . GLU A 1 95 ? -5.592 -5.026 3.360 1.00 81.50 95 GLU A C 1
ATOM 793 O O . GLU A 1 95 ? -5.646 -4.937 4.585 1.00 81.50 95 GLU A O 1
ATOM 798 N N . GLU A 1 96 ? -4.615 -4.438 2.669 1.00 77.06 96 GLU A N 1
ATOM 799 C CA . GLU A 1 96 ? -3.602 -3.569 3.262 1.00 77.06 96 GLU A CA 1
ATOM 800 C C . GLU A 1 96 ? -4.043 -2.109 3.127 1.00 77.06 96 GLU A C 1
ATOM 802 O O . GLU A 1 96 ? -3.848 -1.468 2.095 1.00 77.06 96 GLU A O 1
ATOM 807 N N . ILE A 1 97 ? -4.617 -1.559 4.193 1.00 77.06 97 ILE A N 1
ATOM 808 C CA . ILE A 1 97 ? -5.019 -0.150 4.232 1.00 77.06 97 ILE A CA 1
ATOM 809 C C . ILE A 1 97 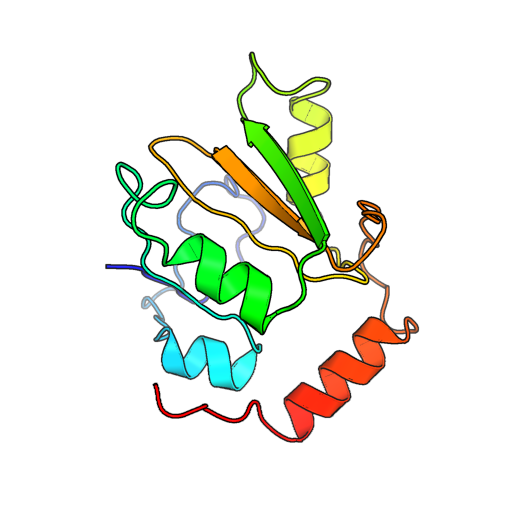? -4.016 0.627 5.067 1.00 77.06 97 ILE A C 1
ATOM 811 O O . ILE A 1 97 ? -3.528 0.126 6.082 1.00 77.06 97 ILE A O 1
ATOM 815 N N . ARG A 1 98 ? -3.670 1.832 4.606 1.00 81.25 98 ARG A N 1
ATOM 816 C CA . ARG A 1 98 ? -2.697 2.723 5.238 1.00 81.25 98 ARG A CA 1
ATOM 817 C C . ARG A 1 98 ? -3.172 4.166 5.104 1.00 81.25 98 ARG A C 1
ATOM 819 O O . ARG A 1 98 ? -3.414 4.652 4.004 1.00 81.25 98 ARG A O 1
ATOM 826 N N . ILE A 1 99 ? -3.285 4.854 6.233 1.00 77.50 99 ILE A N 1
ATOM 827 C CA . ILE A 1 99 ? -3.464 6.312 6.284 1.00 77.50 99 ILE A CA 1
ATOM 828 C C . ILE A 1 99 ? -2.065 6.933 6.433 1.00 77.50 99 ILE A C 1
ATOM 830 O O . ILE A 1 99 ? -1.173 6.284 6.961 1.00 77.50 99 ILE A O 1
ATOM 834 N N . LEU A 1 100 ? -1.821 8.142 5.924 1.00 74.06 100 LEU A N 1
ATOM 835 C CA . LEU A 1 100 ? -0.521 8.822 6.040 1.00 74.06 100 LEU A CA 1
ATOM 836 C C . LEU A 1 100 ? -0.707 10.192 6.712 1.00 74.06 100 LEU A C 1
ATOM 838 O O . LEU A 1 100 ? -1.602 10.942 6.323 1.00 74.06 100 LEU A O 1
ATOM 842 N N . GLN A 1 101 ? 0.130 10.524 7.706 1.00 69.19 101 GLN A N 1
ATOM 843 C CA . GLN A 1 101 ? 0.067 11.782 8.469 1.00 69.19 101 GLN A CA 1
ATOM 844 C C . GLN A 1 101 ? 1.468 12.317 8.814 1.00 69.19 101 GLN A C 1
ATOM 846 O O . GLN A 1 101 ? 1.991 11.899 9.834 1.00 69.19 101 GLN A O 1
ATOM 851 N N . ASN A 1 102 ? 2.057 13.249 8.043 1.00 62.75 102 ASN A N 1
ATOM 852 C CA . ASN A 1 102 ? 3.371 13.927 8.255 1.00 62.75 102 ASN A CA 1
ATOM 853 C C . ASN A 1 102 ? 4.625 13.036 8.521 1.00 62.75 102 ASN A C 1
ATOM 855 O O . ASN A 1 102 ? 5.750 13.479 8.323 1.00 62.75 102 ASN A O 1
ATOM 859 N N . TYR A 1 103 ? 4.427 11.787 8.918 1.00 69.50 103 TYR A N 1
ATOM 860 C CA . TYR A 1 103 ? 5.281 10.635 9.144 1.00 69.50 103 TYR A CA 1
ATOM 861 C C . TYR A 1 103 ? 4.417 9.393 8.834 1.00 69.50 103 TYR A C 1
ATOM 863 O O . TYR A 1 103 ? 3.194 9.483 8.652 1.00 69.50 103 TYR A O 1
ATOM 871 N N . ILE A 1 104 ? 5.026 8.212 8.731 1.00 73.88 104 ILE A N 1
ATOM 872 C CA . ILE A 1 104 ? 4.277 6.989 8.418 1.00 73.88 104 ILE A CA 1
ATOM 873 C C . ILE A 1 104 ? 3.539 6.526 9.685 1.00 73.88 104 ILE A C 1
ATOM 875 O O . ILE A 1 104 ? 4.077 5.787 10.507 1.00 73.88 104 ILE A O 1
ATOM 879 N N . ARG A 1 105 ? 2.297 6.991 9.850 1.00 77.00 105 ARG A N 1
ATOM 880 C CA . ARG A 1 105 ? 1.319 6.470 10.814 1.00 77.00 105 ARG A CA 1
ATOM 881 C C . ARG A 1 105 ? 0.314 5.605 10.073 1.00 77.00 105 ARG A C 1
ATOM 883 O O . ARG A 1 105 ? -0.658 6.116 9.536 1.00 77.00 105 ARG A O 1
ATOM 890 N N . ALA A 1 106 ? 0.537 4.304 10.061 1.00 77.31 106 ALA A N 1
ATOM 891 C CA . ALA A 1 106 ? -0.312 3.364 9.357 1.00 77.31 106 ALA A CA 1
ATOM 892 C C . ALA A 1 106 ? -1.461 2.888 10.255 1.00 77.31 106 ALA A C 1
ATOM 894 O O . ALA A 1 106 ? -1.236 2.156 11.215 1.00 77.31 106 ALA A O 1
ATOM 895 N N . LYS A 1 107 ? -2.696 3.270 9.915 1.00 79.12 107 LYS A N 1
ATOM 896 C CA . LYS A 1 107 ? -3.899 2.584 10.407 1.00 79.12 107 LYS A CA 1
ATOM 897 C C . LYS A 1 107 ? -4.213 1.395 9.521 1.00 79.12 107 LYS A C 1
ATOM 899 O O . LYS A 1 107 ? -4.253 1.577 8.306 1.00 79.12 107 LYS A O 1
ATOM 904 N N . ARG A 1 108 ? -4.439 0.227 10.115 1.00 81.81 108 ARG A N 1
ATOM 905 C CA . ARG A 1 108 ? -4.677 -1.034 9.404 1.00 81.81 108 ARG A CA 1
ATOM 906 C C . ARG A 1 108 ? -6.067 -1.540 9.784 1.00 81.81 108 ARG A C 1
ATOM 908 O O . ARG A 1 108 ? -6.427 -1.472 10.955 1.00 81.81 108 ARG A O 1
ATOM 915 N N . PHE A 1 109 ? -6.843 -2.010 8.812 1.00 81.81 109 PHE A N 1
ATOM 916 C CA . PHE A 1 109 ? -8.233 -2.435 9.012 1.00 81.81 109 PHE A CA 1
ATOM 917 C C . PHE A 1 109 ? -8.434 -3.849 8.474 1.00 81.81 109 PHE A C 1
ATOM 919 O O . PHE A 1 109 ? -7.887 -4.175 7.425 1.00 81.81 109 PHE A O 1
ATOM 926 N N . PHE A 1 110 ? -9.212 -4.667 9.186 1.00 82.38 110 PHE A N 1
ATOM 927 C CA . PHE A 1 110 ? -9.449 -6.075 8.846 1.00 82.38 110 PHE A CA 1
ATOM 928 C C . PHE A 1 110 ? -10.923 -6.431 8.982 1.00 82.38 110 PHE A C 1
ATOM 930 O O . PHE A 1 110 ? -11.658 -5.845 9.786 1.00 82.38 110 PHE A O 1
ATOM 937 N N . ILE A 1 111 ? -11.339 -7.428 8.205 1.00 82.38 111 ILE A N 1
ATOM 938 C CA . ILE A 1 111 ? -12.609 -8.126 8.386 1.00 82.38 111 ILE A CA 1
ATOM 939 C C . ILE A 1 111 ? -12.317 -9.341 9.273 1.00 82.38 111 ILE A C 1
ATOM 941 O O . ILE A 1 111 ? -11.627 -10.265 8.858 1.00 82.38 111 ILE A O 1
ATOM 945 N N . GLY A 1 112 ? -12.840 -9.347 10.495 1.00 81.81 112 GLY A N 1
ATOM 946 C CA . GLY A 1 112 ? -12.555 -10.372 11.501 1.00 81.81 112 GLY A CA 1
ATOM 947 C C . GLY A 1 112 ? -11.246 -10.147 12.268 1.00 81.81 112 GLY A C 1
ATOM 948 O O . GLY A 1 112 ? -10.808 -9.013 12.461 1.00 81.81 112 GLY A O 1
ATOM 949 N N . GLU A 1 113 ? -10.663 -11.247 12.749 1.00 78.12 113 GLU A N 1
ATOM 950 C CA . GLU A 1 113 ? -9.380 -11.258 13.463 1.00 78.12 113 GLU A CA 1
ATOM 951 C C . GLU A 1 113 ? -8.224 -10.960 12.495 1.00 78.12 113 GLU A C 1
ATOM 953 O O . GLU A 1 113 ? -8.149 -11.575 11.427 1.00 78.12 113 GLU A O 1
ATOM 958 N N . PRO A 1 114 ? -7.298 -10.050 12.837 1.00 79.50 114 PRO A N 1
ATOM 959 C CA . PRO A 1 114 ? -6.283 -9.607 11.897 1.00 79.50 114 PRO A CA 1
ATOM 960 C C . PRO A 1 114 ? -5.213 -10.680 11.652 1.00 79.50 114 PRO A C 1
ATOM 962 O O . PRO A 1 114 ? -4.535 -11.141 12.576 1.00 79.50 114 PRO A O 1
ATOM 965 N N . VAL A 1 115 ? -4.979 -11.014 10.380 1.00 79.88 115 VAL A N 1
ATOM 966 C CA . VAL A 1 115 ? -3.854 -11.858 9.956 1.00 79.88 115 VAL A CA 1
ATOM 967 C C . VAL A 1 115 ? -2.770 -10.986 9.329 1.00 79.88 115 VAL A C 1
ATOM 969 O O . VAL A 1 115 ? -2.789 -10.648 8.152 1.00 79.88 115 VAL A O 1
ATOM 972 N N . TRP A 1 116 ? -1.767 -10.647 10.135 1.00 77.75 116 TRP A N 1
ATOM 973 C CA . TRP A 1 116 ? -0.654 -9.774 9.734 1.00 77.75 116 TRP A CA 1
ATOM 974 C C . TRP A 1 116 ? 0.411 -10.443 8.877 1.00 77.75 116 TRP A C 1
ATOM 976 O O . TRP A 1 116 ? 1.373 -9.790 8.480 1.00 77.75 116 TRP A O 1
ATOM 986 N N . LYS A 1 117 ? 0.316 -11.760 8.697 1.00 86.06 117 LYS A N 1
ATOM 987 C CA . LYS A 1 117 ? 1.396 -12.563 8.139 1.00 86.06 117 LYS A CA 1
ATOM 988 C C . LYS A 1 117 ? 1.646 -12.144 6.682 1.00 86.06 117 LYS A C 1
ATOM 990 O O . LYS A 1 117 ? 0.742 -12.324 5.861 1.00 86.06 117 LYS A O 1
ATOM 995 N N . PRO A 1 118 ? 2.830 -11.595 6.352 1.00 90.00 118 PRO A N 1
ATOM 996 C CA . PRO A 1 118 ? 3.226 -11.441 4.964 1.00 90.00 118 PRO A CA 1
ATOM 997 C C . PRO A 1 118 ? 3.579 -12.814 4.393 1.00 90.00 118 PRO A C 1
ATOM 999 O O . PRO A 1 118 ? 4.099 -13.690 5.094 1.00 90.00 118 PRO A O 1
ATOM 1002 N N . TYR A 1 119 ? 3.282 -12.994 3.115 1.00 92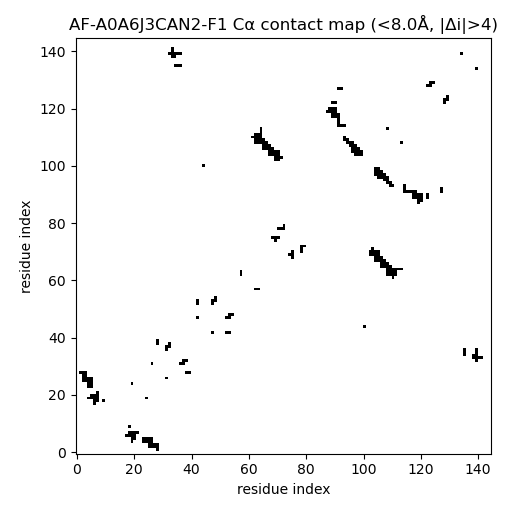.81 119 TYR A N 1
ATOM 1003 C CA . TYR A 1 119 ? 3.735 -14.131 2.329 1.00 92.81 119 TYR A CA 1
ATOM 1004 C C . TYR A 1 119 ? 4.671 -13.605 1.250 1.00 92.81 119 TYR A C 1
ATOM 1006 O O . TYR A 1 119 ? 4.207 -13.055 0.249 1.00 92.81 119 TYR A O 1
ATOM 1014 N N . ASP A 1 120 ? 5.974 -13.733 1.499 1.00 96.19 120 ASP A N 1
ATOM 1015 C CA . ASP A 1 120 ? 7.015 -13.333 0.554 1.00 96.19 120 ASP A CA 1
ATOM 1016 C C . ASP A 1 120 ? 6.854 -14.102 -0.761 1.00 96.19 120 ASP A C 1
ATOM 1018 O O . ASP A 1 120 ? 6.477 -15.279 -0.781 1.00 96.19 120 ASP A O 1
ATOM 1022 N N . ARG A 1 121 ? 7.136 -13.439 -1.881 1.00 95.06 121 ARG A N 1
ATOM 1023 C CA . ARG A 1 121 ? 7.061 -14.072 -3.199 1.00 95.06 121 ARG A CA 1
ATOM 1024 C C . ARG A 1 121 ? 8.147 -15.160 -3.343 1.00 95.06 121 ARG A C 1
ATOM 1026 O O . ARG A 1 121 ? 9.286 -14.916 -2.943 1.00 95.06 121 ARG A O 1
ATOM 1033 N N . PRO A 1 122 ? 7.862 -16.329 -3.965 1.00 96.12 122 PRO A N 1
ATOM 1034 C CA . PRO A 1 122 ? 6.623 -16.738 -4.639 1.00 96.12 122 PRO A CA 1
ATOM 1035 C C . PRO A 1 122 ? 5.502 -17.180 -3.688 1.00 96.12 122 PRO A C 1
ATOM 1037 O O . PRO A 1 122 ? 5.704 -17.988 -2.790 1.00 96.12 122 PRO A O 1
ATOM 1040 N N . ALA A 1 123 ? 4.288 -16.699 -3.967 1.00 95.25 123 ALA A N 1
ATOM 1041 C CA . ALA A 1 123 ? 3.066 -17.013 -3.218 1.00 95.25 123 ALA A CA 1
ATOM 1042 C C . ALA A 1 123 ? 1.852 -17.207 -4.157 1.00 95.25 123 ALA A C 1
ATOM 1044 O O . ALA A 1 123 ? 0.702 -16.955 -3.797 1.00 95.25 123 ALA A O 1
ATOM 1045 N N . ASP A 1 124 ? 2.109 -17.628 -5.400 1.00 96.38 124 ASP A N 1
ATOM 1046 C CA . ASP A 1 124 ? 1.111 -17.664 -6.478 1.00 96.38 124 ASP A CA 1
ATOM 1047 C C . ASP A 1 124 ? 0.022 -18.737 -6.294 1.00 96.38 124 ASP A C 1
ATOM 1049 O O . ASP A 1 124 ? -1.083 -18.597 -6.823 1.00 96.38 124 ASP A O 1
ATOM 1053 N N . ASP A 1 125 ? 0.293 -19.773 -5.495 1.00 96.50 125 ASP A N 1
ATOM 1054 C CA . ASP A 1 125 ? -0.655 -20.859 -5.225 1.00 96.50 125 ASP A CA 1
ATOM 1055 C C . ASP A 1 125 ? -1.744 -20.500 -4.205 1.00 96.50 125 ASP A C 1
ATOM 1057 O O . ASP A 1 125 ? -2.710 -21.254 -4.053 1.00 96.50 125 ASP A O 1
ATOM 1061 N N . MET A 1 126 ? -1.628 -19.355 -3.530 1.00 94.75 126 MET A N 1
ATOM 1062 C CA . MET A 1 126 ? -2.599 -18.918 -2.531 1.00 94.75 126 MET A CA 1
ATOM 1063 C C . MET A 1 126 ? -3.947 -18.558 -3.164 1.00 94.75 126 MET A C 1
ATOM 1065 O O . MET A 1 126 ? -4.018 -17.899 -4.204 1.00 94.75 126 MET A O 1
ATOM 1069 N N . ASP A 1 127 ? -5.039 -18.925 -2.495 1.00 95.44 127 ASP A N 1
ATOM 1070 C CA . ASP A 1 127 ? -6.388 -18.661 -3.002 1.00 95.44 127 ASP A CA 1
ATOM 1071 C C . ASP A 1 127 ? -6.673 -17.163 -3.151 1.00 95.44 127 ASP A C 1
ATOM 1073 O O . ASP A 1 127 ? -7.244 -16.753 -4.162 1.00 95.44 127 ASP A O 1
ATOM 1077 N N . CYS A 1 128 ? -6.206 -16.322 -2.218 1.00 92.25 128 CYS A N 1
ATOM 1078 C CA . CYS A 1 128 ? -6.340 -14.866 -2.332 1.00 92.25 128 CYS A CA 1
ATOM 1079 C C . CYS A 1 128 ? -5.656 -14.327 -3.601 1.00 92.25 128 CYS A C 1
ATOM 1081 O O . CYS A 1 128 ? -6.214 -13.478 -4.300 1.00 92.25 128 CYS A O 1
ATOM 1083 N N . ARG A 1 129 ? -4.489 -14.875 -3.965 1.00 95.94 129 ARG A N 1
ATOM 1084 C CA . ARG A 1 129 ? -3.753 -14.504 -5.177 1.00 95.94 129 ARG A CA 1
ATOM 1085 C C . ARG A 1 129 ? -4.485 -14.959 -6.436 1.00 95.94 129 ARG A C 1
ATOM 1087 O O . ARG A 1 129 ? -4.641 -14.167 -7.364 1.00 95.94 129 ARG A O 1
ATOM 1094 N N . LYS A 1 130 ? -5.002 -16.189 -6.462 1.00 96.88 130 LYS A N 1
ATOM 1095 C CA . LYS A 1 130 ? -5.814 -16.705 -7.579 1.00 96.88 130 LYS A CA 1
ATOM 1096 C C . LYS A 1 130 ? -7.074 -15.863 -7.798 1.00 96.88 130 LYS A C 1
ATOM 1098 O O . LYS A 1 130 ? -7.340 -15.447 -8.926 1.00 96.88 130 LYS A O 1
ATOM 1103 N N . GLN A 1 131 ? -7.792 -15.538 -6.723 1.00 94.81 131 GLN A N 1
ATOM 1104 C CA . GLN A 1 131 ? -8.974 -14.672 -6.760 1.00 94.81 131 GLN A CA 1
ATOM 1105 C C . GLN A 1 131 ? -8.637 -13.258 -7.244 1.00 94.81 131 GLN A C 1
ATOM 1107 O O . GLN A 1 131 ? -9.372 -12.687 -8.050 1.00 94.81 131 GLN A O 1
ATOM 1112 N N . TYR A 1 132 ? -7.518 -12.689 -6.787 1.00 94.75 132 TYR A N 1
ATOM 1113 C CA . TYR A 1 132 ? -7.036 -11.390 -7.253 1.00 94.75 132 TYR A CA 1
ATOM 1114 C C . TYR A 1 132 ? -6.786 -11.385 -8.765 1.00 94.75 132 TYR A C 1
ATOM 1116 O O . TYR A 1 132 ? -7.277 -10.503 -9.466 1.00 94.75 132 TYR A O 1
ATOM 1124 N N . ILE A 1 133 ? -6.078 -12.393 -9.284 1.00 95.88 133 ILE A N 1
ATOM 1125 C CA . ILE A 1 133 ? -5.801 -12.517 -10.721 1.00 95.88 133 ILE A CA 1
ATOM 1126 C C . ILE A 1 133 ? -7.093 -12.685 -11.527 1.00 95.88 133 ILE A C 1
ATOM 1128 O O . ILE A 1 133 ? -7.232 -12.100 -12.601 1.00 95.88 133 ILE A O 1
ATOM 1132 N N . GLU A 1 134 ? -8.063 -13.447 -11.023 1.00 95.81 134 GLU A N 1
ATOM 1133 C CA . GLU A 1 134 ? -9.373 -13.579 -11.662 1.00 95.81 134 GLU A CA 1
ATOM 1134 C C . GLU A 1 134 ? -10.118 -12.235 -11.726 1.00 95.81 134 GLU A C 1
ATOM 1136 O O . GLU A 1 134 ? -10.632 -11.874 -12.788 1.00 95.81 134 GLU A O 1
ATOM 1141 N N . LYS A 1 135 ? -10.125 -11.458 -10.633 1.00 93.19 135 LYS A N 1
ATOM 1142 C CA . LYS A 1 135 ? -10.698 -10.100 -10.602 1.00 93.19 135 LYS A CA 1
ATOM 1143 C C . LYS A 1 135 ? -9.982 -9.166 -11.575 1.00 93.19 135 LYS A C 1
ATOM 1145 O O . LYS A 1 135 ? -10.639 -8.497 -12.365 1.00 93.19 135 LYS A O 1
ATOM 1150 N N . GLN A 1 136 ? -8.651 -9.177 -11.580 1.00 93.56 136 GLN A N 1
ATOM 1151 C CA . GLN A 1 136 ? -7.841 -8.365 -12.486 1.00 93.56 136 GLN A CA 1
ATOM 1152 C C . GLN A 1 136 ? -8.146 -8.684 -13.958 1.00 93.56 136 GLN A C 1
ATOM 1154 O O . GLN A 1 136 ? -8.300 -7.772 -14.764 1.00 93.56 136 GLN A O 1
ATOM 1159 N N . ARG A 1 137 ? -8.309 -9.968 -14.309 1.00 94.12 137 ARG A N 1
ATOM 1160 C CA . ARG A 1 137 ? -8.694 -10.399 -15.666 1.00 94.12 137 ARG A CA 1
ATOM 1161 C C . ARG A 1 137 ? -10.106 -9.968 -16.057 1.00 94.12 137 ARG A C 1
ATOM 1163 O O . ARG A 1 137 ? -10.338 -9.666 -17.222 1.00 94.12 137 ARG A O 1
ATOM 1170 N N . ARG A 1 138 ? -11.045 -9.961 -15.108 1.00 93.44 138 ARG A N 1
ATOM 1171 C CA . ARG A 1 138 ? -12.423 -9.483 -15.322 1.00 93.44 138 ARG A CA 1
ATOM 1172 C C . ARG A 1 138 ? -12.522 -7.958 -15.394 1.00 93.44 138 ARG A C 1
ATOM 1174 O O . ARG A 1 138 ? -13.512 -7.450 -15.911 1.00 93.44 138 ARG A O 1
ATOM 1181 N N . GLY A 1 139 ? -11.497 -7.257 -14.916 1.00 91.56 139 GLY A N 1
ATOM 1182 C CA . GLY A 1 139 ? -11.478 -5.812 -14.760 1.00 91.56 139 GLY A CA 1
ATOM 1183 C C . GLY A 1 139 ? -12.097 -5.385 -13.431 1.00 91.56 139 GLY A C 1
ATOM 1184 O O . GLY A 1 139 ? -13.135 -5.897 -13.005 1.00 91.56 139 GLY A O 1
ATOM 1185 N N . PHE A 1 140 ? -11.457 -4.422 -12.770 1.00 89.06 140 PHE A N 1
ATOM 1186 C CA . PHE A 1 140 ? -12.027 -3.778 -11.593 1.00 89.06 140 PHE A CA 1
ATOM 1187 C C . PHE A 1 140 ? -13.132 -2.815 -12.041 1.00 89.06 140 PHE A C 1
ATOM 1189 O O . PHE A 1 140 ? -12.908 -1.936 -12.876 1.00 89.06 140 PHE A O 1
ATOM 1196 N N . LEU A 1 141 ? -14.347 -3.014 -11.529 1.00 76.06 141 LEU A N 1
ATOM 1197 C CA . LEU A 1 141 ? -15.487 -2.164 -11.858 1.00 76.06 141 LEU A CA 1
ATOM 1198 C C . LEU A 1 141 ? -15.291 -0.795 -11.215 1.00 76.06 141 LEU A C 1
ATOM 1200 O O . LEU A 1 141 ? -15.243 -0.693 -9.994 1.00 76.06 141 LEU A O 1
ATOM 1204 N N . VAL A 1 142 ? -15.245 0.267 -12.018 1.00 58.81 142 VAL A N 1
ATOM 1205 C CA . VAL A 1 142 ? -15.315 1.628 -11.482 1.00 58.81 142 VAL A CA 1
ATOM 1206 C C . VAL A 1 142 ? -16.717 1.810 -10.908 1.00 58.81 142 VAL A C 1
ATOM 1208 O O . VAL A 1 142 ? -17.685 1.965 -11.651 1.00 58.81 142 VAL A O 1
ATOM 1211 N N . THR A 1 143 ? -16.862 1.750 -9.585 1.00 52.31 143 THR A N 1
ATOM 1212 C CA . THR A 1 143 ? -18.097 2.225 -8.963 1.00 52.31 143 THR A CA 1
ATOM 1213 C C . THR A 1 143 ? -18.140 3.729 -9.174 1.00 52.31 143 THR A C 1
ATOM 1215 O O . THR A 1 143 ? -17.247 4.426 -8.693 1.00 52.31 143 THR A O 1
ATOM 1218 N N . ALA A 1 144 ? -19.140 4.218 -9.911 1.00 38.28 144 ALA A N 1
ATOM 1219 C CA . ALA A 1 144 ? -19.414 5.645 -9.992 1.00 38.28 144 ALA A CA 1
ATOM 1220 C C . ALA A 1 144 ? -19.565 6.183 -8.560 1.00 38.28 144 ALA A C 1
ATOM 1222 O O . ALA A 1 144 ? -20.422 5.714 -7.809 1.00 38.28 144 ALA A O 1
ATOM 1223 N N . SER A 1 145 ? -18.647 7.068 -8.176 1.00 38.66 145 SER A N 1
ATOM 1224 C CA . SER A 1 145 ? -18.668 7.822 -6.920 1.00 38.66 145 SER A CA 1
ATOM 1225 C C . SER A 1 145 ? -19.772 8.864 -6.928 1.00 38.66 145 SER A C 1
ATOM 1227 O O . SER A 1 145 ? -19.877 9.543 -7.976 1.00 38.66 145 SER A O 1
#

Foldseek 3Di:
DDWDWDADPDPPDDPPDPRADVVGGTDDQVRCCQQQVDDDDDDDPVPNVPPCPVVVVCVVVQFPDKDKAFQDPVGDPVNVVVVVVVPAAWDDLFDQAADDDVGGIGMGTGNPDDDPDTGGPPPCPDPSNVVSVVDSVVTDDPDDD

Radius of gyration: 16.87 Å; Cα contacts (8 Å, |Δi|>4): 152; chains: 1; bounding box: 41×37×38 Å

Mean predicted aligned error: 5.31 Å

pLDDT: mean 87.93, std 9.77, range [38.28, 98.0]

Nearest PDB structures (foldseek):
  5i93-assembly1_A  TM=9.062E-01  e=1.421E-11  Mus musculus
  4qgn-assembly1_A  TM=8.868E-01  e=5.162E-11  Homo sapiens
  2zth-assembly1_A  TM=2.044E-01  e=3.785E+00  Rattus norvegicus
  8hni-assembly6_L  TM=1.818E-01  e=5.944E+00  Homo sapiens
  6yxx-assembly1_AX  TM=1.264E-01  e=9.956E+00  Trypanosoma brucei brucei

Secondary structure (DSSP, 8-state):
---EEPBPS--SS-TTS--B-SS--EE-HHHHHHHH--------TTTTTTSSHHHHHHHHHT--EEEEEE-STTTSTTHHHHHHHHHS-EE-SS------BSB-EEEEEESSS-----EESP-TTSHHHHHHHHHHHH-------

Sequence (145 aa):
MVKAWYMDDDSASDQRLEHHRNPPEYISIEELYKKTGVEYFKLNVDTYATDGVLQALKEKRGYTYEDEIVCSKECLPNYEEKIKSFYTEHLHTDEEIRILQNYIRAKRFFIGEPVWKPYDRPADDMDCRKQYIEKQRRGFLVTAS